Protein AF-C2FXE1-F1 (afdb_monomer_lite)

Secondary structure (DSSP, 8-state):
--PPPTT---EEEES---HHHHHHHHHHHTTSSPPEEEE--S-SSEEEEETTTEEEEE-S-GGGBTTB---EEE-GGGHHHHHHHHTT-

Structure (mmCIF, N/CA/C/O backbone):
data_AF-C2FXE1-F1
#
_entry.id   AF-C2FXE1-F1
#
loop_
_atom_site.group_PDB
_atom_site.id
_atom_site.type_symbol
_atom_site.label_atom_id
_atom_site.label_alt_id
_atom_site.label_comp_id
_atom_site.label_asym_id
_atom_site.label_entity_id
_atom_site.label_seq_id
_atom_site.pdbx_PDB_ins_code
_atom_site.Cartn_x
_atom_site.Cartn_y
_atom_site.Cartn_z
_atom_site.occupancy
_atom_site.B_iso_or_equiv
_atom_site.auth_seq_id
_atom_site.auth_comp_id
_atom_site.auth_asym_id
_atom_site.auth_atom_id
_atom_site.pdbx_PDB_model_num
ATOM 1 N N . MET A 1 1 ? -12.504 16.257 -1.762 1.00 49.53 1 MET A N 1
ATOM 2 C CA . MET A 1 1 ? -11.797 15.107 -1.155 1.00 49.53 1 MET A CA 1
ATOM 3 C C . MET A 1 1 ? -12.183 13.863 -1.940 1.00 49.53 1 MET A C 1
ATOM 5 O O . MET A 1 1 ? -13.361 13.524 -1.961 1.00 49.53 1 MET A O 1
ATOM 9 N N . VAL A 1 2 ? -11.249 13.267 -2.682 1.00 64.56 2 VAL A N 1
ATOM 10 C CA . VAL A 1 2 ? -11.547 12.125 -3.562 1.00 64.56 2 VAL A CA 1
ATOM 11 C C . VAL A 1 2 ? -11.619 10.864 -2.701 1.00 64.56 2 VAL A C 1
ATOM 13 O O . VAL A 1 2 ? -10.641 10.500 -2.055 1.00 64.56 2 VAL A O 1
ATOM 16 N N . LYS A 1 3 ? -12.799 10.240 -2.633 1.00 82.12 3 LYS A N 1
ATOM 17 C CA . LYS A 1 3 ? -13.005 8.956 -1.949 1.00 82.12 3 LYS A CA 1
ATOM 18 C C . LYS A 1 3 ? -12.702 7.815 -2.919 1.00 82.12 3 LYS A C 1
ATOM 20 O O . LYS A 1 3 ? -12.932 7.946 -4.122 1.00 82.12 3 LYS A O 1
ATOM 25 N N . ARG A 1 4 ? -12.224 6.688 -2.393 1.00 90.69 4 ARG A N 1
ATOM 26 C CA . ARG A 1 4 ? -12.036 5.463 -3.174 1.00 90.69 4 ARG A CA 1
ATOM 27 C C . ARG A 1 4 ? -13.390 4.958 -3.697 1.00 90.69 4 ARG A C 1
ATOM 29 O O . ARG A 1 4 ? -14.381 5.003 -2.968 1.00 90.69 4 ARG A O 1
ATOM 36 N N . LYS A 1 5 ? -13.435 4.510 -4.958 1.00 91.06 5 LYS A N 1
ATOM 37 C CA . LYS A 1 5 ? -14.649 3.946 -5.581 1.00 91.06 5 LYS A CA 1
ATOM 38 C C . LYS A 1 5 ? -15.061 2.640 -4.888 1.00 91.06 5 LYS A C 1
ATOM 40 O O . LYS A 1 5 ? -14.211 1.955 -4.327 1.00 91.06 5 LYS A O 1
ATOM 45 N N . GLN A 1 6 ? -16.347 2.284 -4.971 1.00 87.12 6 GLN A N 1
ATOM 46 C CA . GLN A 1 6 ? -16.934 1.170 -4.209 1.00 87.12 6 GLN A CA 1
ATOM 47 C C . GLN A 1 6 ? -16.264 -0.195 -4.413 1.00 87.12 6 GLN A C 1
ATOM 49 O O . GLN A 1 6 ? -16.207 -0.982 -3.476 1.00 87.12 6 GLN A O 1
ATOM 54 N N . ASN A 1 7 ? -15.687 -0.434 -5.590 1.00 89.62 7 ASN A N 1
ATOM 55 C CA . ASN A 1 7 ? -15.107 -1.728 -5.956 1.00 89.62 7 ASN A CA 1
ATOM 56 C C . ASN A 1 7 ? -13.574 -1.740 -5.933 1.00 89.62 7 ASN A C 1
ATOM 58 O O . ASN A 1 7 ? -12.962 -2.684 -6.416 1.00 89.62 7 ASN A O 1
ATOM 62 N N . VAL A 1 8 ? -12.944 -0.684 -5.414 1.00 93.56 8 VAL A N 1
ATOM 63 C CA . VAL A 1 8 ? -11.483 -0.611 -5.327 1.00 93.56 8 VAL A CA 1
ATOM 64 C C . VAL A 1 8 ? -11.073 -1.018 -3.916 1.00 93.56 8 VAL A C 1
ATOM 66 O O . VAL A 1 8 ? -11.442 -0.361 -2.941 1.00 93.56 8 VAL A O 1
ATOM 69 N N . THR A 1 9 ? -10.311 -2.103 -3.804 1.00 95.12 9 THR A N 1
ATOM 70 C CA . THR A 1 9 ? -9.718 -2.572 -2.545 1.00 95.12 9 THR A CA 1
ATOM 71 C C . THR A 1 9 ? -8.359 -1.906 -2.311 1.00 95.12 9 THR A C 1
ATOM 73 O O . THR A 1 9 ? -7.863 -1.152 -3.146 1.00 95.12 9 THR A O 1
ATOM 76 N N . ALA A 1 10 ? -7.798 -2.048 -1.110 1.00 96.00 10 ALA A N 1
ATOM 77 C CA . ALA A 1 10 ? -6.453 -1.569 -0.796 1.00 96.00 10 ALA A CA 1
ATOM 78 C C . ALA A 1 10 ? -5.971 -2.260 0.466 1.00 96.00 10 ALA A C 1
ATOM 80 O O . ALA A 1 10 ? -6.708 -2.355 1.454 1.00 96.00 10 ALA A O 1
ATOM 81 N N . THR A 1 11 ? -4.707 -2.640 0.410 1.00 96.69 11 THR A N 1
ATOM 82 C CA . THR A 1 11 ? -3.982 -3.268 1.499 1.00 96.69 11 THR A CA 1
ATOM 83 C C . THR A 1 11 ? -2.687 -2.491 1.693 1.00 96.69 11 THR A C 1
ATOM 85 O O . THR A 1 11 ? -2.001 -2.162 0.725 1.00 96.69 11 THR A O 1
ATOM 88 N N . ILE A 1 12 ? -2.365 -2.162 2.939 1.00 95.31 12 ILE A N 1
ATOM 89 C CA . ILE A 1 12 ? -1.108 -1.521 3.317 1.00 95.31 12 ILE A CA 1
ATOM 90 C C . ILE A 1 12 ? -0.214 -2.580 3.945 1.00 95.31 12 ILE A C 1
ATOM 92 O O . ILE A 1 12 ? -0.551 -3.155 4.978 1.00 95.31 12 ILE A O 1
ATOM 96 N N . TYR A 1 13 ? 0.949 -2.786 3.342 1.00 94.75 13 TYR A N 1
ATOM 97 C CA . TYR A 1 13 ? 2.022 -3.594 3.902 1.00 94.75 13 TYR A CA 1
ATOM 98 C C . TYR A 1 13 ? 3.041 -2.667 4.566 1.00 94.75 13 TYR A C 1
ATOM 100 O O . TYR A 1 13 ? 3.505 -1.704 3.955 1.00 94.75 13 TYR A O 1
ATOM 108 N N . THR A 1 14 ? 3.360 -2.918 5.833 1.00 93.31 14 THR A N 1
ATOM 109 C CA . THR A 1 14 ? 4.307 -2.098 6.602 1.00 93.31 14 THR A CA 1
ATOM 110 C C . THR A 1 14 ? 5.128 -2.956 7.553 1.00 93.31 14 THR A C 1
ATOM 112 O O . THR A 1 14 ? 4.628 -3.937 8.094 1.00 93.31 14 THR A O 1
ATOM 115 N N . LYS A 1 15 ? 6.372 -2.557 7.831 1.00 93.12 15 LYS A N 1
ATOM 116 C CA . LYS A 1 15 ? 7.265 -3.278 8.752 1.00 93.12 15 LYS A CA 1
ATOM 117 C C . LYS A 1 15 ? 6.680 -3.459 10.153 1.00 93.12 15 LYS A C 1
ATOM 119 O O . LYS A 1 15 ? 6.933 -4.467 10.800 1.00 93.12 15 LYS A O 1
ATOM 124 N N . ALA A 1 16 ? 5.939 -2.468 10.636 1.00 93.31 16 ALA A N 1
ATOM 125 C CA . ALA A 1 16 ? 5.275 -2.512 11.929 1.00 93.31 16 ALA A CA 1
ATOM 126 C C . ALA A 1 16 ? 4.007 -1.658 11.893 1.00 93.31 16 ALA A C 1
ATOM 128 O O . ALA A 1 16 ? 3.943 -0.642 11.192 1.00 93.31 16 ALA A O 1
ATOM 129 N N . ILE A 1 17 ? 3.011 -2.061 12.679 1.00 95.38 17 ILE A N 1
ATOM 130 C CA . ILE A 1 17 ? 1.773 -1.309 12.871 1.00 95.38 17 ILE A CA 1
ATOM 131 C C . ILE A 1 17 ? 1.911 -0.546 14.186 1.00 95.38 17 ILE A C 1
ATOM 133 O O . ILE A 1 17 ? 1.914 -1.143 15.258 1.00 95.38 17 ILE A O 1
ATOM 137 N N . SER A 1 18 ? 2.066 0.774 14.108 1.00 95.75 18 SER A N 1
ATOM 138 C CA . SER A 1 18 ? 2.088 1.617 15.305 1.00 95.75 18 SER A CA 1
ATOM 139 C C . SER A 1 18 ? 0.677 1.798 15.872 1.00 95.75 18 SER A C 1
ATOM 141 O O . SER A 1 18 ? -0.308 1.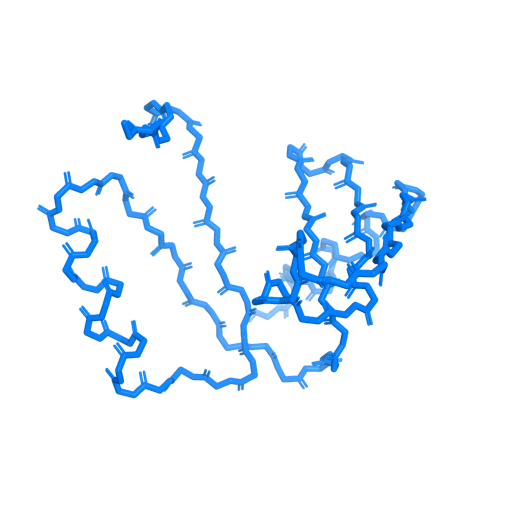751 15.132 1.00 95.75 18 SER A O 1
ATOM 143 N N . ASN A 1 19 ? 0.572 2.094 17.172 1.00 96.69 19 ASN A N 1
ATOM 144 C CA . ASN A 1 19 ? -0.714 2.395 17.819 1.00 96.69 19 ASN A CA 1
ATOM 145 C C . ASN A 1 19 ? -1.455 3.544 17.116 1.00 96.69 19 ASN A C 1
ATOM 147 O O . ASN A 1 19 ? -2.668 3.486 16.931 1.00 96.69 19 ASN A O 1
ATOM 151 N N . GLN A 1 20 ? -0.717 4.569 16.678 1.00 96.94 20 GLN A N 1
ATOM 152 C CA . GLN A 1 20 ? -1.284 5.691 15.935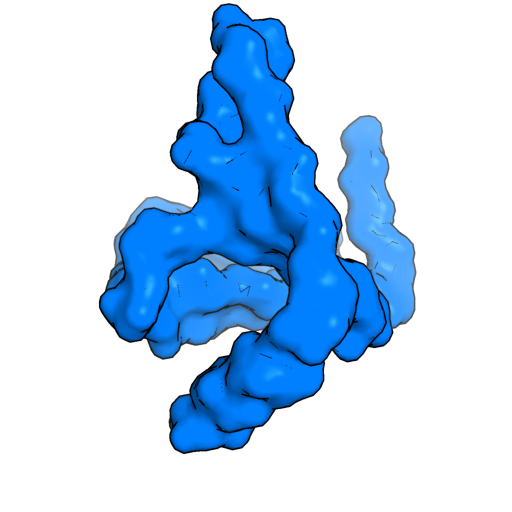 1.00 96.94 20 GLN A CA 1
ATOM 153 C C . GLN A 1 20 ? -1.894 5.227 14.607 1.00 96.94 20 GLN A C 1
ATOM 155 O O . GLN A 1 20 ? -3.058 5.511 14.336 1.00 96.94 20 GLN A O 1
ATOM 160 N N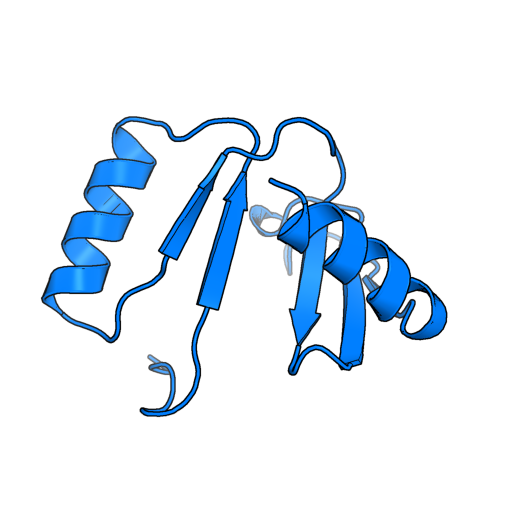 . LEU A 1 21 ? -1.150 4.442 13.819 1.00 95.38 21 LEU A N 1
ATOM 161 C CA . LEU A 1 21 ? -1.638 3.916 12.545 1.00 95.38 21 LEU A CA 1
ATOM 162 C C . LEU A 1 21 ? -2.861 3.011 12.737 1.00 95.38 21 LEU A C 1
ATOM 164 O O . LEU A 1 21 ? -3.807 3.074 11.955 1.00 95.38 21 LEU A O 1
ATOM 168 N N . GLN A 1 22 ? -2.881 2.208 13.800 1.00 96.38 22 GLN A N 1
ATOM 169 C CA . GLN A 1 22 ? -4.025 1.365 14.131 1.00 96.38 22 GLN A CA 1
ATOM 170 C C . GLN A 1 22 ? -5.289 2.193 14.418 1.00 96.38 22 GLN A C 1
ATOM 172 O O . GLN A 1 22 ? -6.370 1.865 13.922 1.00 96.38 22 GLN A O 1
ATOM 177 N N . LEU A 1 23 ? -5.164 3.279 15.187 1.00 97.56 23 LEU A N 1
ATOM 178 C CA . LEU A 1 23 ? -6.272 4.198 15.465 1.00 97.56 23 LEU A CA 1
ATOM 179 C C . LEU A 1 23 ? -6.748 4.918 14.199 1.00 97.56 23 LEU A C 1
ATOM 181 O O . LEU A 1 23 ? -7.958 5.039 13.986 1.00 97.56 23 LEU A O 1
ATOM 185 N N . ASP A 1 24 ? -5.819 5.347 13.346 1.00 96.31 24 ASP A N 1
ATOM 186 C CA . ASP A 1 24 ? -6.133 6.033 12.092 1.00 96.31 24 ASP A CA 1
ATOM 187 C C . ASP A 1 24 ? -6.878 5.113 11.115 1.00 96.31 24 ASP A C 1
ATOM 189 O O . ASP A 1 24 ? -7.920 5.503 10.581 1.00 96.31 24 ASP A O 1
ATOM 193 N N . ILE A 1 25 ? -6.426 3.863 10.951 1.00 96.19 25 ILE A N 1
ATOM 194 C CA . ILE A 1 25 ? -7.127 2.854 10.142 1.00 96.19 25 ILE A CA 1
ATOM 195 C C . ILE A 1 25 ? -8.505 2.542 10.724 1.00 96.19 25 ILE A C 1
ATOM 197 O O . ILE A 1 25 ? -9.482 2.492 9.978 1.00 96.19 25 ILE A O 1
ATOM 201 N N . LYS A 1 26 ? -8.630 2.394 12.049 1.00 96.69 26 LYS A N 1
ATOM 202 C CA . LYS A 1 26 ? -9.930 2.149 12.692 1.00 96.69 26 LYS A CA 1
ATOM 203 C C . LYS A 1 26 ? -10.918 3.286 12.417 1.00 96.69 26 LYS A C 1
ATOM 205 O O . LYS A 1 26 ? -12.070 3.026 12.076 1.00 96.69 26 LYS A O 1
ATOM 210 N N . ARG A 1 27 ? -10.468 4.540 12.530 1.00 96.69 27 ARG A N 1
ATOM 211 C CA . ARG A 1 27 ? -11.280 5.732 12.235 1.00 96.69 27 ARG A CA 1
ATOM 212 C C . ARG A 1 27 ? -11.648 5.830 10.754 1.00 96.69 27 ARG A C 1
ATOM 214 O O . ARG A 1 27 ? -12.754 6.263 10.435 1.00 96.69 27 ARG A O 1
ATOM 221 N N . TYR A 1 28 ? -10.735 5.471 9.854 1.00 95.25 28 TYR A N 1
ATOM 222 C CA . TYR A 1 28 ? -11.001 5.465 8.417 1.00 95.25 28 TYR A CA 1
ATOM 223 C C . TYR A 1 28 ? -12.036 4.392 8.053 1.00 95.25 28 TYR A C 1
ATOM 225 O O . TYR A 1 28 ? -13.046 4.699 7.420 1.00 95.25 28 TYR A O 1
ATOM 233 N N . ASN A 1 29 ? -11.829 3.157 8.516 1.00 95.69 29 ASN A N 1
ATOM 234 C CA . ASN A 1 29 ? -12.680 2.005 8.209 1.00 95.69 29 ASN A CA 1
ATOM 235 C C . ASN A 1 29 ? -14.097 2.130 8.799 1.00 95.69 29 ASN A C 1
ATOM 237 O O . ASN A 1 29 ? -15.003 1.451 8.331 1.00 95.69 29 ASN A O 1
ATOM 241 N N . SER A 1 30 ? -14.323 3.002 9.792 1.00 96.12 30 SER A N 1
ATOM 242 C CA . SER A 1 30 ? -15.675 3.293 10.296 1.00 96.12 30 SER A CA 1
ATOM 243 C C . SER A 1 30 ? -16.476 4.248 9.401 1.00 96.12 30 SER A C 1
ATOM 245 O O . SER A 1 30 ? -17.677 4.398 9.600 1.00 96.12 30 SER A O 1
ATOM 247 N N . GLN A 1 31 ? -15.823 4.939 8.462 1.00 93.81 31 GLN A N 1
ATOM 248 C CA . GLN A 1 31 ? -16.436 5.956 7.593 1.00 93.81 31 GLN A CA 1
ATOM 249 C C . GLN A 1 31 ? -16.394 5.584 6.107 1.00 93.81 31 GLN A C 1
ATOM 251 O O . GLN A 1 31 ? -17.173 6.113 5.312 1.00 93.81 31 GLN A O 1
ATOM 256 N N . TYR A 1 32 ? -15.466 4.712 5.719 1.00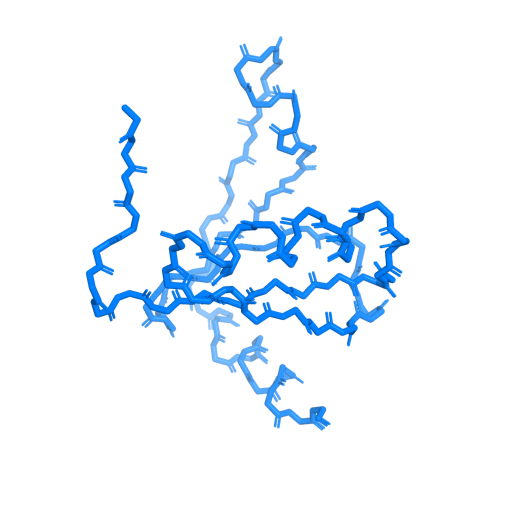 93.19 32 TYR A N 1
ATOM 257 C CA . TYR A 1 32 ? -15.157 4.382 4.334 1.00 93.19 32 TYR A CA 1
ATOM 258 C C . TYR A 1 32 ? -14.941 2.882 4.159 1.00 93.19 32 TYR A C 1
ATOM 260 O O . TYR A 1 32 ? -14.815 2.139 5.129 1.00 93.19 32 TYR A O 1
ATOM 268 N N . LEU A 1 33 ? -14.859 2.447 2.898 1.00 93.19 33 LEU A N 1
ATOM 269 C CA . LEU A 1 33 ? -14.497 1.070 2.570 1.00 93.19 33 LEU A CA 1
ATOM 270 C C . LEU A 1 33 ? -13.190 0.688 3.269 1.00 93.19 33 LEU A C 1
ATOM 272 O O . LEU A 1 33 ? -12.228 1.450 3.133 1.00 93.19 33 LEU A O 1
ATOM 276 N N . PRO A 1 34 ? -13.125 -0.471 3.942 1.00 94.44 34 PRO A N 1
ATOM 277 C CA . PRO A 1 34 ? -11.973 -0.839 4.744 1.00 94.44 34 PRO A CA 1
ATOM 278 C C . PRO A 1 34 ? -10.658 -0.868 3.964 1.00 94.44 34 PRO A C 1
ATOM 280 O O . PRO A 1 34 ? -10.593 -1.337 2.826 1.00 94.44 34 PRO A O 1
ATOM 283 N N . ILE A 1 35 ? -9.600 -0.378 4.596 1.00 95.75 35 ILE A N 1
ATOM 284 C CA . ILE A 1 35 ? -8.219 -0.652 4.213 1.00 95.75 35 ILE A CA 1
ATOM 285 C C . ILE A 1 35 ? -7.733 -1.794 5.099 1.00 95.75 35 ILE A C 1
ATOM 287 O O . ILE A 1 35 ? -7.849 -1.729 6.328 1.00 95.75 35 ILE A O 1
ATOM 291 N N . GLU A 1 36 ? -7.209 -2.838 4.470 1.00 95.88 36 GLU A N 1
ATOM 292 C CA . GLU A 1 36 ? -6.531 -3.924 5.168 1.00 95.88 36 GLU A CA 1
ATOM 293 C C . GLU A 1 36 ? -5.095 -3.495 5.493 1.00 95.88 36 GLU A C 1
ATOM 295 O O . GLU A 1 36 ? -4.453 -2.796 4.708 1.00 95.88 36 GLU A O 1
ATOM 300 N N . ILE A 1 37 ? -4.574 -3.894 6.650 1.00 96.19 37 ILE A N 1
ATOM 301 C CA . ILE A 1 37 ? -3.195 -3.604 7.042 1.00 96.19 37 ILE A CA 1
ATOM 302 C C . ILE A 1 37 ? -2.495 -4.893 7.461 1.00 96.19 37 ILE A C 1
ATOM 304 O O . ILE A 1 37 ? -3.028 -5.658 8.262 1.00 96.19 37 ILE A O 1
ATOM 308 N N . LYS A 1 38 ? -1.305 -5.130 6.906 1.00 94.88 38 LYS A N 1
ATOM 309 C CA . LYS A 1 38 ? -0.497 -6.330 7.136 1.00 94.88 38 LYS A CA 1
ATOM 310 C C . LYS A 1 38 ? 0.924 -5.954 7.533 1.00 94.88 38 LYS A C 1
ATOM 312 O O . LYS A 1 38 ? 1.483 -4.964 7.051 1.00 94.88 38 LYS A O 1
ATOM 317 N N . VAL A 1 39 ? 1.503 -6.760 8.419 1.00 94.19 39 VAL A N 1
ATOM 318 C CA . VAL A 1 39 ? 2.916 -6.644 8.783 1.00 94.19 39 VAL A CA 1
ATOM 319 C C . VAL A 1 39 ? 3.753 -7.319 7.703 1.00 94.19 39 VAL A C 1
ATOM 321 O O . VAL A 1 39 ? 3.528 -8.479 7.394 1.00 94.19 39 VAL A O 1
ATOM 324 N N . PHE A 1 40 ? 4.716 -6.592 7.145 1.00 93.06 40 PHE A N 1
ATOM 325 C CA . PHE A 1 40 ? 5.666 -7.076 6.148 1.00 93.06 40 PHE A CA 1
ATOM 326 C C . PHE A 1 40 ? 7.018 -6.404 6.391 1.00 93.06 40 PHE A C 1
ATOM 328 O O . PHE A 1 40 ? 7.200 -5.222 6.095 1.00 93.06 40 PHE A O 1
ATOM 335 N N . SER A 1 41 ? 7.950 -7.135 7.000 1.00 87.56 41 SER A N 1
ATOM 336 C CA . SER A 1 41 ? 9.249 -6.612 7.447 1.00 87.56 41 SER A CA 1
ATOM 337 C C . SER A 1 41 ? 10.356 -6.673 6.401 1.00 87.56 41 SER A C 1
ATOM 339 O O . SER A 1 41 ? 11.417 -6.091 6.624 1.00 87.56 41 SER A O 1
ATOM 341 N N . ASP A 1 42 ? 10.114 -7.346 5.278 1.00 84.38 42 ASP A N 1
ATOM 342 C CA . ASP A 1 42 ? 11.174 -7.812 4.376 1.00 84.38 42 ASP A CA 1
ATOM 343 C C . ASP A 1 42 ? 11.537 -6.788 3.290 1.00 84.38 42 ASP A C 1
ATOM 345 O O . ASP A 1 42 ? 12.267 -7.093 2.350 1.00 84.38 42 ASP A O 1
ATOM 349 N N . THR A 1 43 ? 11.049 -5.549 3.417 1.00 81.50 43 THR A N 1
ATOM 350 C CA . THR A 1 43 ? 11.392 -4.436 2.524 1.00 81.50 43 THR A CA 1
ATOM 351 C C . THR A 1 43 ? 11.672 -3.151 3.294 1.00 81.50 43 THR A C 1
ATOM 353 O O . THR A 1 43 ? 10.957 -2.782 4.229 1.00 81.50 43 THR A O 1
ATOM 356 N N . HIS A 1 44 ? 12.704 -2.438 2.852 1.00 81.38 44 HIS A N 1
ATOM 357 C CA . HIS A 1 44 ? 12.966 -1.049 3.234 1.00 81.38 44 HIS A CA 1
ATOM 358 C C . HIS A 1 44 ? 12.404 -0.049 2.215 1.00 81.38 44 HIS A C 1
ATOM 360 O O . HIS A 1 44 ? 12.136 1.104 2.566 1.00 81.38 44 HIS A O 1
ATOM 366 N N . ASP A 1 45 ? 12.192 -0.500 0.980 1.00 88.19 45 ASP A N 1
ATOM 367 C CA . ASP A 1 45 ? 11.696 0.316 -0.117 1.00 88.19 45 ASP A CA 1
ATOM 368 C C . ASP A 1 45 ? 10.170 0.366 -0.141 1.00 88.19 45 ASP A C 1
ATOM 370 O O . ASP A 1 45 ? 9.470 -0.477 0.432 1.00 88.19 45 ASP A O 1
ATOM 374 N N . ARG A 1 46 ? 9.647 1.392 -0.816 1.00 91.19 46 ARG A N 1
ATOM 375 C CA . ARG A 1 46 ? 8.209 1.628 -0.959 1.00 91.19 46 ARG A CA 1
ATOM 376 C C . ARG A 1 46 ? 7.778 1.255 -2.361 1.00 91.19 46 ARG A C 1
ATOM 378 O O . ARG A 1 46 ? 8.356 1.727 -3.341 1.00 91.19 46 ARG A O 1
ATOM 385 N N . PHE A 1 47 ? 6.704 0.489 -2.429 1.00 93.44 47 PHE A N 1
ATOM 386 C CA . PHE A 1 47 ? 6.109 0.064 -3.681 1.00 93.44 47 PHE A CA 1
ATOM 387 C C . PHE A 1 47 ? 4.621 0.392 -3.700 1.00 93.44 47 PHE A C 1
ATOM 389 O O . PHE A 1 47 ? 3.965 0.410 -2.657 1.00 93.44 47 PHE A O 1
ATOM 396 N N . LEU A 1 48 ? 4.096 0.645 -4.893 1.00 94.44 48 LEU A N 1
ATOM 397 C CA . LEU A 1 48 ? 2.670 0.752 -5.162 1.00 94.44 48 LEU A CA 1
ATOM 398 C C . LEU A 1 48 ? 2.331 -0.244 -6.265 1.00 94.44 48 LEU A C 1
ATOM 400 O O . LEU A 1 48 ? 2.919 -0.189 -7.342 1.00 94.44 48 LEU A O 1
ATOM 404 N N . ILE A 1 49 ? 1.391 -1.138 -5.975 1.00 95.38 49 ILE A N 1
ATOM 405 C CA . ILE A 1 49 ? 0.844 -2.081 -6.948 1.00 95.38 49 ILE A CA 1
ATOM 406 C C . ILE A 1 49 ? -0.567 -1.616 -7.295 1.00 95.38 49 ILE A C 1
ATOM 408 O O . ILE A 1 49 ? -1.373 -1.399 -6.388 1.00 95.38 49 ILE A O 1
ATOM 412 N N . ILE A 1 50 ? -0.861 -1.461 -8.585 1.00 95.50 50 ILE A N 1
ATOM 413 C CA . ILE A 1 50 ? -2.192 -1.097 -9.086 1.00 95.50 50 ILE A CA 1
ATOM 414 C C . ILE A 1 50 ? -2.717 -2.247 -9.933 1.00 95.50 50 ILE A C 1
ATOM 416 O O . ILE A 1 50 ? -1.999 -2.790 -10.772 1.00 95.50 50 ILE A O 1
ATOM 420 N N . ASP A 1 51 ? -3.957 -2.649 -9.649 1.00 95.31 51 ASP A N 1
ATOM 421 C CA . ASP A 1 51 ? -4.692 -3.694 -10.368 1.00 95.31 51 ASP A CA 1
ATOM 422 C C . ASP A 1 51 ? -3.897 -4.995 -10.575 1.00 95.31 51 ASP A C 1
ATOM 424 O O . ASP A 1 51 ? -4.120 -5.732 -11.529 1.00 95.31 51 ASP A O 1
ATOM 428 N N . GLN A 1 52 ? -2.960 -5.280 -9.658 1.00 94.19 52 GLN A N 1
ATOM 429 C CA . GLN A 1 52 ? -2.053 -6.435 -9.708 1.00 94.19 52 GLN A CA 1
ATOM 430 C C . GLN A 1 52 ? -1.207 -6.523 -10.995 1.00 94.19 52 GLN A C 1
ATOM 432 O O . GLN A 1 52 ? -0.626 -7.568 -11.276 1.00 94.19 52 GLN A O 1
ATOM 437 N N . ALA A 1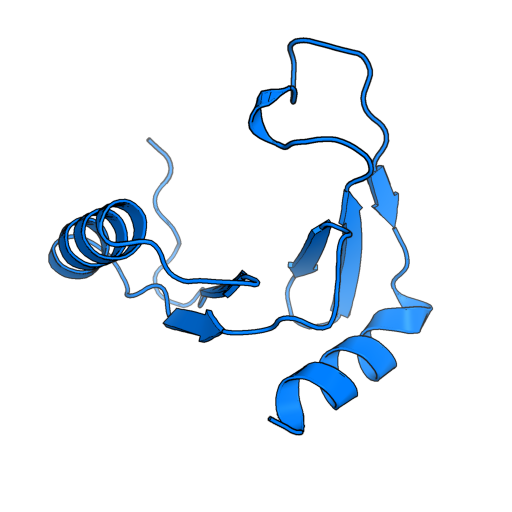 53 ? -1.115 -5.434 -11.757 1.00 94.56 53 ALA A N 1
ATOM 438 C CA . ALA A 1 53 ? -0.477 -5.396 -13.069 1.00 94.56 53 ALA A CA 1
ATOM 439 C C . ALA A 1 53 ? 0.623 -4.335 -13.148 1.00 94.56 53 ALA A C 1
ATOM 441 O O . ALA A 1 53 ? 1.665 -4.573 -13.753 1.00 94.56 53 ALA A O 1
ATOM 442 N N . GLU A 1 54 ? 0.415 -3.184 -12.511 1.00 95.94 54 GLU A N 1
ATOM 443 C CA . GLU A 1 54 ? 1.381 -2.090 -12.525 1.00 95.94 54 GLU A CA 1
ATOM 444 C C . GLU A 1 54 ? 2.158 -2.068 -11.216 1.00 95.94 54 GLU A C 1
ATOM 446 O O . GLU A 1 54 ? 1.566 -2.118 -10.134 1.00 95.94 54 GLU A O 1
ATOM 451 N N . LEU A 1 55 ? 3.483 -1.961 -11.308 1.00 95.50 55 LEU A N 1
ATOM 452 C CA . LEU A 1 55 ? 4.358 -1.863 -10.144 1.00 95.50 55 LEU A CA 1
ATOM 453 C C . LEU A 1 55 ? 5.172 -0.577 -10.210 1.00 95.50 55 LEU A C 1
ATOM 455 O O . LEU A 1 55 ? 5.978 -0.378 -11.116 1.00 95.50 55 LEU A O 1
ATOM 459 N N . TYR A 1 56 ? 5.026 0.264 -9.194 1.00 94.75 56 TYR A N 1
ATOM 460 C CA . TYR A 1 56 ? 5.806 1.483 -9.031 1.00 94.75 56 TYR A CA 1
ATOM 461 C C . TYR A 1 56 ? 6.732 1.367 -7.829 1.00 94.75 56 TYR A C 1
ATOM 463 O O . TYR A 1 56 ? 6.282 1.102 -6.716 1.00 94.75 56 TYR A O 1
ATOM 471 N N . HIS A 1 57 ? 8.015 1.638 -8.039 1.00 92.94 57 HIS A N 1
ATOM 472 C CA . HIS A 1 57 ? 8.989 1.864 -6.981 1.00 92.94 57 HIS A CA 1
ATOM 473 C C . HIS A 1 57 ? 9.086 3.361 -6.653 1.00 92.94 57 HIS A C 1
ATOM 475 O O . HIS A 1 57 ? 9.160 4.218 -7.539 1.00 92.94 57 HIS A O 1
ATOM 481 N N . ILE A 1 58 ? 9.068 3.664 -5.354 1.00 91.00 58 ILE A N 1
ATOM 482 C CA . ILE A 1 58 ? 8.928 5.004 -4.783 1.00 91.00 58 ILE A CA 1
ATOM 483 C C . ILE A 1 58 ? 10.195 5.313 -3.963 1.00 91.00 58 ILE A C 1
ATOM 485 O O . ILE A 1 58 ? 10.297 5.005 -2.768 1.00 91.00 58 ILE A O 1
ATOM 489 N N . GLY A 1 59 ? 11.174 5.943 -4.624 1.00 85.12 59 GLY A N 1
ATOM 490 C CA . GLY A 1 59 ? 12.549 6.097 -4.123 1.00 85.12 59 GLY A CA 1
ATOM 491 C C . GLY A 1 59 ? 12.736 7.048 -2.930 1.00 85.12 59 GLY A C 1
ATOM 492 O O . GLY A 1 59 ? 13.721 6.943 -2.206 1.00 85.12 59 GLY A O 1
ATOM 493 N N . ALA A 1 60 ? 11.775 7.929 -2.637 1.00 83.75 60 ALA A N 1
ATOM 494 C CA . ALA A 1 60 ? 11.783 8.795 -1.447 1.00 83.75 60 ALA A CA 1
ATOM 495 C C . ALA A 1 60 ? 10.461 8.712 -0.658 1.00 83.75 60 ALA A C 1
ATOM 497 O O . ALA A 1 60 ? 9.510 8.040 -1.059 1.00 83.75 60 ALA A O 1
ATOM 498 N N . SER A 1 61 ? 10.374 9.373 0.498 1.00 82.06 61 SER A N 1
ATOM 499 C CA . SER A 1 61 ? 9.149 9.325 1.301 1.00 82.06 61 SER A CA 1
ATOM 500 C C . SER A 1 61 ? 7.998 10.043 0.600 1.00 82.06 61 SER A C 1
ATOM 502 O O . SER A 1 61 ? 8.168 11.148 0.093 1.00 82.06 61 SER A O 1
ATOM 504 N N . LEU A 1 62 ? 6.795 9.462 0.652 1.00 81.44 62 LEU A N 1
ATOM 505 C CA . LEU A 1 62 ? 5.578 10.099 0.136 1.00 81.44 62 LEU A CA 1
ATOM 506 C C . LEU A 1 62 ? 5.292 11.460 0.794 1.00 81.44 62 LEU A C 1
ATOM 508 O O . LEU A 1 62 ? 4.653 12.306 0.181 1.00 81.44 62 LEU A O 1
ATOM 512 N N . LYS A 1 63 ? 5.797 11.713 2.010 1.00 82.00 63 LYS A N 1
ATOM 513 C CA . LYS A 1 63 ? 5.662 13.021 2.683 1.00 82.00 63 LYS A CA 1
ATOM 514 C C . LYS A 1 63 ? 6.419 14.152 1.972 1.00 82.00 63 LYS A C 1
ATOM 516 O O . LYS A 1 63 ? 6.122 15.326 2.198 1.00 82.00 63 LYS A O 1
ATOM 521 N N . ASP A 1 64 ? 7.422 13.786 1.176 1.00 81.94 64 ASP A N 1
ATOM 522 C CA . ASP A 1 64 ? 8.280 14.704 0.431 1.00 81.94 64 ASP A CA 1
ATOM 523 C C . ASP A 1 64 ? 7.768 14.912 -1.006 1.00 81.94 64 ASP A C 1
ATOM 525 O O . ASP A 1 64 ? 8.294 15.762 -1.731 1.00 81.94 64 ASP A O 1
ATOM 529 N N . LEU A 1 65 ? 6.714 14.184 -1.405 1.00 76.56 65 LEU A N 1
ATOM 530 C CA . LEU A 1 65 ? 6.053 14.331 -2.697 1.00 76.56 65 LEU A CA 1
ATOM 531 C C . LEU A 1 65 ? 5.560 15.776 -2.872 1.00 76.56 65 LEU A C 1
ATOM 533 O O . LEU A 1 65 ? 4.786 16.285 -2.063 1.00 76.56 65 LEU A O 1
ATOM 537 N N . GLY A 1 66 ? 6.051 16.451 -3.915 1.00 73.25 66 GLY A N 1
ATOM 538 C CA . GLY A 1 66 ? 5.733 17.853 -4.216 1.00 73.25 66 GLY A CA 1
ATOM 539 C C . GLY A 1 66 ? 6.545 18.896 -3.434 1.00 73.25 66 GLY A C 1
ATOM 540 O O . GLY A 1 66 ? 6.448 20.078 -3.744 1.00 73.25 66 GLY A O 1
ATOM 541 N N . LYS A 1 67 ? 7.372 18.489 -2.459 1.00 82.50 67 LYS A N 1
ATOM 542 C CA . LYS A 1 67 ? 8.296 19.388 -1.735 1.00 82.50 67 LYS A CA 1
ATOM 543 C C . LYS A 1 67 ? 9.726 19.327 -2.263 1.00 82.50 67 LYS A C 1
ATOM 545 O O . LYS A 1 67 ? 10.471 20.291 -2.120 1.00 82.50 67 LYS A O 1
ATOM 550 N N . LYS A 1 68 ? 10.127 18.187 -2.827 1.00 80.31 68 LYS A N 1
ATOM 551 C CA . LYS A 1 68 ? 11.459 17.946 -3.394 1.00 80.31 68 LYS A CA 1
ATOM 552 C C . LYS A 1 68 ? 11.339 17.167 -4.701 1.00 80.31 68 LYS A C 1
ATOM 554 O O . LYS A 1 68 ? 10.318 16.529 -4.952 1.00 80.31 68 LYS A O 1
ATOM 559 N N . TRP A 1 69 ? 12.390 17.220 -5.518 1.00 79.31 69 TRP A N 1
ATOM 560 C CA . TRP A 1 69 ? 12.510 16.353 -6.689 1.00 79.31 69 TRP A CA 1
ATOM 561 C C . TRP A 1 69 ? 12.450 14.887 -6.271 1.00 79.31 69 TRP A C 1
ATOM 563 O O . TRP A 1 69 ? 13.083 14.474 -5.299 1.00 79.31 69 TRP A O 1
ATOM 573 N N . PHE A 1 70 ? 11.650 14.124 -7.004 1.00 80.75 70 PHE A N 1
ATOM 574 C CA . PHE A 1 70 ? 11.270 12.770 -6.653 1.00 80.75 70 PHE A CA 1
ATOM 575 C C . PHE A 1 70 ? 11.113 11.943 -7.926 1.00 80.75 70 PHE A C 1
ATOM 577 O O . PHE A 1 70 ? 10.470 12.402 -8.868 1.00 80.75 70 PHE A O 1
ATOM 584 N N . ALA A 1 71 ? 11.655 10.726 -7.943 1.00 83.31 71 ALA A N 1
ATOM 585 C CA . ALA A 1 71 ? 11.527 9.811 -9.070 1.00 83.31 71 ALA A CA 1
ATOM 586 C C . ALA A 1 71 ? 10.632 8.615 -8.727 1.00 83.31 71 ALA A C 1
ATOM 588 O O . ALA A 1 71 ? 10.724 8.038 -7.642 1.00 83.31 71 ALA A O 1
ATOM 589 N N . PHE A 1 72 ? 9.804 8.232 -9.696 1.00 89.19 72 PHE A N 1
ATOM 590 C CA . PHE A 1 72 ? 9.064 6.977 -9.705 1.00 89.19 72 PHE A CA 1
ATOM 591 C C . PHE A 1 72 ? 9.655 6.081 -10.789 1.00 89.19 72 PHE A C 1
ATOM 593 O O . PHE A 1 72 ? 9.896 6.546 -11.904 1.00 89.19 72 PHE A O 1
ATOM 600 N N . SER A 1 73 ? 9.858 4.804 -10.480 1.00 92.44 73 SER A N 1
ATOM 601 C CA . SER A 1 73 ? 10.273 3.805 -11.469 1.00 92.44 73 SER A CA 1
ATOM 602 C C . SER A 1 73 ? 9.141 2.812 -11.675 1.00 92.44 73 SER A C 1
ATOM 604 O O . SER A 1 73 ? 8.680 2.210 -10.708 1.00 92.44 73 SER A O 1
ATOM 606 N N . ARG A 1 74 ? 8.685 2.642 -12.918 1.00 94.38 74 ARG A N 1
ATOM 607 C CA . ARG A 1 74 ? 7.692 1.621 -13.266 1.00 94.38 74 ARG A CA 1
ATOM 608 C C . ARG A 1 74 ? 8.410 0.312 -13.605 1.00 94.38 74 ARG A C 1
ATOM 610 O O . ARG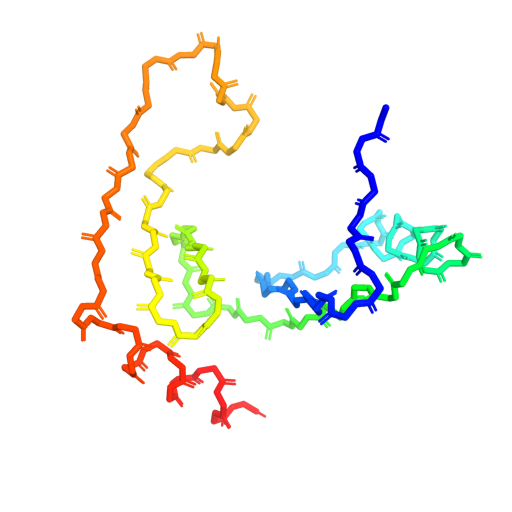 A 1 74 ? 9.341 0.323 -14.405 1.00 94.38 74 ARG A O 1
ATOM 617 N N . MET A 1 75 ? 8.013 -0.782 -12.962 1.00 93.25 75 MET A N 1
ATOM 618 C CA . MET A 1 75 ? 8.705 -2.077 -12.960 1.00 93.25 75 MET A CA 1
ATOM 619 C C . MET A 1 75 ? 7.730 -3.242 -13.187 1.00 93.25 75 MET A C 1
ATOM 621 O O . MET A 1 75 ? 7.789 -4.253 -12.493 1.00 93.25 75 MET A O 1
ATOM 625 N N . ASP A 1 76 ? 6.810 -3.099 -14.138 1.00 90.25 76 ASP A N 1
ATOM 626 C CA . ASP A 1 76 ? 5.669 -4.014 -14.313 1.00 90.25 76 ASP A CA 1
ATOM 627 C C . ASP A 1 76 ? 6.080 -5.490 -14.477 1.00 90.25 76 ASP A C 1
ATOM 629 O O . ASP A 1 76 ? 5.393 -6.380 -13.990 1.00 90.25 76 ASP A O 1
ATOM 633 N N . ILE A 1 77 ? 7.248 -5.769 -15.071 1.00 88.50 77 ILE A N 1
ATOM 634 C CA . ILE A 1 77 ? 7.787 -7.135 -15.238 1.00 88.50 77 ILE A CA 1
ATOM 635 C C . ILE A 1 77 ? 7.972 -7.856 -13.886 1.00 88.50 77 ILE A C 1
ATOM 637 O O . ILE A 1 77 ? 7.794 -9.069 -13.797 1.00 88.50 77 ILE A O 1
ATOM 641 N N . GLU A 1 78 ? 8.266 -7.121 -12.813 1.00 90.00 78 GLU A N 1
ATOM 642 C CA . GLU A 1 78 ? 8.522 -7.685 -11.482 1.00 90.00 78 GLU A CA 1
ATOM 643 C C . GLU A 1 78 ? 7.243 -7.854 -10.638 1.00 90.00 78 GLU A C 1
ATOM 645 O O . GLU A 1 78 ? 7.302 -8.395 -9.528 1.00 90.00 78 GLU A O 1
ATOM 650 N N . VAL A 1 79 ? 6.069 -7.430 -11.137 1.00 93.88 79 VAL A N 1
ATOM 651 C CA . VAL A 1 79 ? 4.813 -7.451 -10.363 1.00 93.88 79 VAL A CA 1
ATOM 652 C C . VAL A 1 79 ? 4.444 -8.864 -9.911 1.00 93.88 79 VAL A C 1
ATOM 654 O O . VAL A 1 79 ? 4.111 -9.072 -8.744 1.00 93.88 79 VAL A O 1
ATOM 657 N N . GLY A 1 80 ? 4.592 -9.861 -10.789 1.00 92.62 80 GLY A N 1
ATOM 658 C CA . GLY A 1 80 ? 4.258 -11.252 -10.477 1.00 92.62 80 GLY A CA 1
ATOM 659 C C . GLY A 1 80 ? 5.124 -11.821 -9.352 1.00 92.62 80 GLY A C 1
ATOM 660 O O . GLY A 1 80 ? 4.626 -12.512 -8.462 1.00 92.62 80 GLY A O 1
ATOM 661 N N . ARG A 1 81 ? 6.415 -11.468 -9.334 1.00 91.75 81 ARG A N 1
ATOM 662 C CA . ARG A 1 81 ? 7.343 -11.868 -8.271 1.00 91.75 81 ARG A CA 1
ATOM 663 C C . ARG A 1 81 ? 6.965 -11.234 -6.934 1.00 91.75 81 ARG A C 1
ATOM 665 O O . ARG A 1 81 ? 6.963 -11.925 -5.919 1.00 91.75 81 ARG A O 1
ATOM 672 N N . MET A 1 82 ? 6.624 -9.947 -6.936 1.00 91.00 82 MET A N 1
ATOM 673 C CA . MET A 1 82 ? 6.184 -9.232 -5.733 1.00 91.00 82 MET A CA 1
ATOM 674 C C . MET A 1 82 ? 4.889 -9.821 -5.170 1.00 91.00 82 MET A C 1
ATOM 676 O O . MET A 1 82 ? 4.822 -10.119 -3.980 1.00 91.00 82 MET A O 1
ATOM 680 N N . LEU A 1 83 ? 3.888 -10.070 -6.016 1.00 92.94 83 LEU A N 1
ATOM 681 C CA . LEU A 1 83 ? 2.627 -10.685 -5.590 1.00 92.94 83 LEU A CA 1
ATOM 682 C C . LEU A 1 83 ? 2.842 -12.082 -4.999 1.00 92.94 83 LEU A C 1
ATOM 684 O O . LEU A 1 83 ? 2.239 -12.419 -3.984 1.00 92.94 83 LEU A O 1
ATOM 688 N N . HIS A 1 84 ? 3.744 -12.878 -5.577 1.00 92.50 84 HIS A N 1
ATOM 689 C CA . HIS A 1 84 ? 4.099 -14.192 -5.035 1.00 92.50 84 HIS A CA 1
ATOM 690 C C . HIS A 1 84 ? 4.715 -14.117 -3.636 1.00 92.50 84 HIS A C 1
ATOM 692 O O . HIS A 1 84 ? 4.426 -14.964 -2.796 1.00 92.50 84 HIS A O 1
ATOM 698 N N . ILE A 1 85 ? 5.549 -13.108 -3.369 1.00 90.75 85 ILE A N 1
ATOM 699 C CA . ILE A 1 85 ? 6.127 -12.880 -2.037 1.00 90.75 85 ILE A CA 1
ATOM 700 C C . ILE A 1 85 ? 5.027 -12.490 -1.041 1.00 90.75 85 ILE A C 1
ATOM 702 O O . ILE A 1 85 ? 4.969 -13.045 0.053 1.00 90.75 85 ILE A O 1
ATOM 706 N N . LEU A 1 86 ? 4.128 -11.581 -1.430 1.00 90.50 86 LEU A N 1
ATOM 707 C CA . LEU A 1 86 ? 3.053 -11.088 -0.562 1.00 90.50 86 LEU A CA 1
ATOM 708 C C . LEU A 1 86 ? 1.980 -12.143 -0.255 1.00 90.50 86 LEU A C 1
ATOM 710 O O . LEU A 1 86 ? 1.397 -12.108 0.825 1.00 90.50 86 LEU A O 1
ATOM 714 N N . ASN A 1 87 ? 1.722 -13.071 -1.181 1.00 87.25 87 ASN A N 1
ATOM 715 C CA . ASN A 1 87 ? 0.723 -14.137 -1.024 1.00 87.25 87 ASN A CA 1
ATOM 716 C C . ASN A 1 87 ? 1.242 -15.366 -0.257 1.00 87.25 87 ASN A C 1
ATOM 718 O O . ASN A 1 87 ? 0.471 -16.285 0.008 1.00 87.25 87 ASN A O 1
ATOM 722 N N . LYS A 1 88 ? 2.542 -15.420 0.051 1.00 79.25 88 LYS A N 1
ATOM 723 C CA . LYS A 1 88 ? 3.171 -16.516 0.805 1.00 79.25 88 LYS A CA 1
ATOM 724 C C . LYS A 1 88 ? 3.251 -16.279 2.316 1.00 79.25 88 LYS A C 1
ATOM 726 O O . LYS A 1 88 ? 3.739 -17.163 3.018 1.00 79.25 88 LYS A O 1
ATOM 731 N N . GLN A 1 89 ? 2.817 -15.112 2.789 1.00 59.41 89 GLN A N 1
ATOM 732 C CA . GLN A 1 89 ? 2.615 -14.815 4.211 1.00 59.41 89 GLN A CA 1
ATOM 733 C C . GLN A 1 89 ? 1.218 -15.232 4.657 1.00 59.41 89 GLN A C 1
ATOM 735 O O . GLN A 1 89 ? 1.109 -15.714 5.804 1.00 59.41 89 GLN A O 1
#

Foldseek 3Di:
DDADDPPDAAEAEEQDQDPVNVVVQVVDVVPHPHYHYYHDNPDPWDWDQDPLQWIKTWHDDPVCVVVDDTDIDIDRVCSVVVVVVVVVD

pLDDT: mean 89.85, std 8.27, range [49.53, 97.56]

Sequence (89 aa):
MVKRKQNVTATIYTKAISNQLQLDIKRYNSQYLPIEIKVFSDTHDRFLIIDQAELYHIGASLKDLGKKWFAFSRMDIEVGRMLHILNKQ

Organism: NCBI:txid525372

Radius of gyration: 14.24 Å; chains: 1; bounding box: 30×36×33 Å